Protein AF-A0A961HWQ8-F1 (afdb_monomer)

Sequence (103 aa):
SIFYARIVVQTNDGIIELDARPSDSVAIAIRTKCPMYMHEKVYREAAVIIGEESQTAEPAPAEEEPQSELEKLKQDLQKAVDAENFERAAILRDKINKMTQDN

pLDDT: mean 79.5, std 18.07, range [34.62, 95.5]

Foldseek 3Di:
DADWDWDWDQDPVGIDIHTDGPVVNVVVCVVVVPDDDDDVVCCVVPDDDPDPDPDDDDPDDDPDDPDPPLRVLVVVLVVCVVVVVVVSNVVSVVVSVVVVVVD

Solvent-accessible surface area (backbone atoms only — not comparable to full-atom values): 6698 Å² total; per-residue (Å²): 140,88,78,82,38,70,48,78,44,82,52,99,93,43,80,46,78,41,86,40,53,51,72,59,50,52,54,49,29,67,75,70,69,50,91,84,86,76,59,66,70,57,47,74,74,64,68,70,87,88,66,101,63,97,72,78,90,73,82,76,75,82,78,77,68,94,58,52,75,67,52,52,46,51,52,52,27,49,54,23,54,78,66,69,34,59,70,61,24,52,55,38,50,54,52,52,52,51,62,66,69,78,108

Nearest PDB structures (foldseek):
  8pkp-assembly1_N  TM=5.551E-01  e=1.793E+00  Homo sapiens
  8ubu-assembly1_A  TM=4.639E-01  e=9.511E+00  Homo sapiens

Radius of gyration: 21.66 Å; Cα contacts (8 Å, |Δi|>4): 60; chains: 1; bounding box: 39×43×56 Å

Mean predicted aligned error: 16.15 Å

Structure (mmCIF, N/CA/C/O backbone):
data_AF-A0A961HWQ8-F1
#
_entry.id   AF-A0A961HWQ8-F1
#
loop_
_atom_site.group_PDB
_atom_site.id
_ato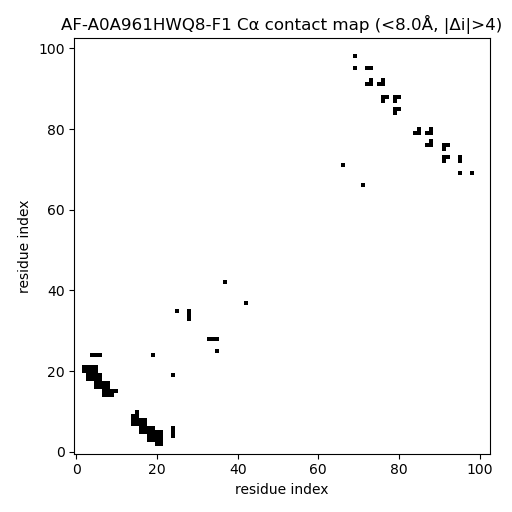m_site.type_symbol
_atom_site.label_atom_id
_atom_site.label_alt_id
_atom_site.label_comp_id
_atom_site.label_asym_id
_atom_site.label_entity_id
_atom_site.label_seq_id
_atom_site.pdbx_PDB_ins_code
_atom_site.Cartn_x
_atom_site.Cartn_y
_atom_site.Cartn_z
_atom_site.occupancy
_atom_site.B_iso_or_equiv
_atom_site.auth_seq_id
_atom_site.auth_comp_id
_atom_site.auth_asym_id
_atom_site.auth_atom_id
_atom_site.pdbx_PDB_model_num
ATOM 1 N N . SER A 1 1 ? 11.972 1.656 8.474 1.00 65.25 1 SER A N 1
ATOM 2 C CA . SER A 1 1 ? 11.108 0.827 7.613 1.00 65.25 1 SER A CA 1
ATOM 3 C C . SER A 1 1 ? 11.763 0.650 6.259 1.00 65.25 1 SER A C 1
ATOM 5 O O . SER A 1 1 ? 12.414 1.582 5.800 1.00 65.25 1 SER A O 1
ATOM 7 N N . ILE A 1 2 ? 11.654 -0.534 5.658 1.00 81.88 2 ILE A N 1
ATOM 8 C CA . ILE A 1 2 ? 12.188 -0.838 4.323 1.00 81.88 2 ILE A CA 1
ATOM 9 C C . ILE A 1 2 ? 10.982 -1.072 3.412 1.00 81.88 2 ILE A C 1
ATOM 11 O O . ILE A 1 2 ? 10.138 -1.902 3.738 1.00 81.88 2 ILE A O 1
ATOM 15 N N . PHE A 1 3 ? 10.899 -0.333 2.305 1.00 87.69 3 PHE A N 1
ATOM 16 C CA . PHE A 1 3 ? 9.845 -0.479 1.300 1.00 87.69 3 PHE A CA 1
ATOM 17 C C . PHE A 1 3 ? 10.418 -1.072 0.015 1.00 87.69 3 PHE A C 1
ATOM 19 O O . PHE A 1 3 ? 11.565 -0.799 -0.344 1.00 87.69 3 PHE A O 1
ATOM 26 N N . TYR A 1 4 ? 9.589 -1.836 -0.687 1.00 91.69 4 TYR A N 1
ATOM 27 C CA . TYR A 1 4 ? 9.925 -2.496 -1.945 1.00 91.69 4 TYR A CA 1
ATOM 28 C C . TYR A 1 4 ? 9.047 -1.946 -3.065 1.00 91.69 4 TYR A C 1
ATOM 30 O O . TYR A 1 4 ? 7.913 -1.526 -2.820 1.00 91.69 4 TYR A O 1
ATOM 38 N N . ALA A 1 5 ? 9.563 -1.946 -4.289 1.00 94.12 5 ALA A N 1
ATOM 39 C CA . ALA A 1 5 ? 8.818 -1.550 -5.471 1.00 94.12 5 ALA A CA 1
ATOM 40 C C . ALA A 1 5 ? 9.166 -2.473 -6.641 1.00 94.12 5 ALA A C 1
ATOM 42 O O . ALA A 1 5 ? 10.212 -3.113 -6.665 1.00 94.12 5 ALA A O 1
ATOM 43 N N . ARG A 1 6 ? 8.273 -2.533 -7.626 1.00 94.88 6 ARG A N 1
ATOM 44 C CA . ARG A 1 6 ? 8.532 -3.203 -8.899 1.00 94.88 6 ARG A CA 1
ATOM 45 C C . ARG A 1 6 ? 8.076 -2.326 -10.044 1.00 94.88 6 ARG A C 1
ATOM 47 O O . ARG A 1 6 ? 7.075 -1.619 -9.930 1.00 94.88 6 ARG A O 1
ATOM 54 N N . ILE A 1 7 ? 8.801 -2.403 -11.145 1.00 94.50 7 ILE A N 1
ATOM 55 C CA . ILE A 1 7 ? 8.456 -1.738 -12.394 1.00 94.50 7 ILE A CA 1
ATOM 56 C C . ILE A 1 7 ? 7.878 -2.796 -13.321 1.00 94.50 7 ILE A C 1
ATOM 58 O O . ILE A 1 7 ? 8.514 -3.815 -13.581 1.00 94.50 7 ILE A O 1
ATOM 62 N N . VAL A 1 8 ? 6.669 -2.544 -13.810 1.00 94.12 8 VAL A N 1
ATOM 63 C CA . VAL A 1 8 ? 5.980 -3.424 -14.751 1.00 94.12 8 VAL A CA 1
ATOM 64 C C . VAL A 1 8 ? 6.090 -2.810 -16.139 1.00 94.12 8 VAL A C 1
ATOM 66 O O . VAL A 1 8 ? 5.628 -1.693 -16.368 1.00 94.12 8 VAL A O 1
ATOM 69 N N . VAL A 1 9 ? 6.723 -3.530 -17.061 1.00 93.38 9 VAL A N 1
ATOM 70 C CA . VAL A 1 9 ? 6.927 -3.099 -18.445 1.00 93.38 9 VAL A CA 1
ATOM 71 C C . VAL A 1 9 ? 6.127 -4.007 -19.363 1.00 93.38 9 VAL A C 1
ATOM 73 O O . VAL A 1 9 ? 6.311 -5.221 -19.365 1.00 93.38 9 VAL A O 1
ATOM 76 N N . GLN A 1 10 ? 5.250 -3.414 -20.167 1.00 92.38 10 GLN A N 1
ATOM 77 C CA . GLN A 1 10 ? 4.548 -4.127 -21.225 1.00 92.38 10 GLN A CA 1
ATOM 78 C C . GLN A 1 10 ? 5.355 -4.038 -22.522 1.00 92.38 10 GLN A C 1
ATOM 80 O O . GLN A 1 10 ? 5.687 -2.950 -22.990 1.00 92.38 10 GLN A O 1
ATOM 85 N N . THR A 1 11 ? 5.660 -5.192 -23.099 1.00 92.19 11 THR A N 1
ATOM 86 C CA . THR A 1 11 ? 6.367 -5.346 -24.374 1.00 92.19 11 THR A CA 1
ATOM 87 C C . THR A 1 11 ? 5.508 -6.149 -25.351 1.00 92.19 11 THR A C 1
ATOM 89 O O . THR A 1 11 ? 4.472 -6.695 -24.968 1.00 92.19 11 THR A O 1
ATOM 92 N N . ASN A 1 12 ? 5.938 -6.251 -26.612 1.00 93.38 12 ASN A N 1
ATOM 93 C CA . ASN A 1 12 ? 5.265 -7.102 -27.603 1.00 93.38 12 ASN A CA 1
ATOM 94 C C . ASN A 1 12 ? 5.272 -8.588 -27.200 1.00 93.38 12 ASN A C 1
ATOM 96 O O . ASN A 1 12 ? 4.362 -9.323 -27.572 1.00 93.38 12 ASN A O 1
ATOM 100 N N . ASP A 1 13 ? 6.264 -8.997 -26.409 1.00 92.44 13 ASP A N 1
ATOM 101 C CA . ASP A 1 13 ? 6.470 -10.379 -25.974 1.00 92.44 13 ASP A CA 1
ATOM 102 C C . ASP A 1 13 ? 5.791 -10.682 -24.624 1.00 92.44 13 ASP A C 1
ATOM 104 O O . ASP A 1 13 ? 5.852 -11.807 -24.129 1.00 92.44 13 ASP A O 1
ATOM 108 N N . GLY A 1 14 ? 5.123 -9.686 -24.025 1.00 93.81 14 GLY A N 1
ATOM 109 C CA . GLY A 1 14 ? 4.370 -9.822 -22.779 1.00 93.81 14 GLY A CA 1
ATOM 110 C C . GLY A 1 14 ? 4.766 -8.819 -21.697 1.00 93.81 14 GLY A C 1
ATOM 111 O O . GLY A 1 14 ? 5.332 -7.756 -21.968 1.00 93.81 14 GLY A O 1
ATOM 112 N N . ILE A 1 15 ? 4.418 -9.154 -20.453 1.00 95.50 15 ILE A N 1
ATOM 113 C CA . ILE A 1 15 ? 4.650 -8.322 -19.269 1.00 95.50 15 ILE A CA 1
ATOM 114 C C . ILE A 1 15 ? 5.934 -8.772 -18.572 1.00 95.50 15 ILE A C 1
ATOM 116 O O . ILE A 1 15 ? 6.113 -9.955 -18.291 1.00 95.50 15 ILE A O 1
ATOM 120 N N . ILE A 1 16 ? 6.803 -7.812 -18.267 1.00 94.69 16 ILE A N 1
ATOM 121 C CA . ILE A 1 16 ? 8.052 -8.016 -17.537 1.00 94.69 16 ILE A CA 1
ATOM 122 C C . ILE A 1 16 ? 7.968 -7.253 -16.218 1.00 94.69 16 ILE A C 1
ATOM 124 O O . ILE A 1 16 ? 7.620 -6.073 -16.201 1.00 94.69 16 ILE A O 1
ATOM 128 N N . GLU A 1 17 ? 8.320 -7.918 -15.122 1.00 94.62 17 GLU A N 1
ATOM 129 C CA . GLU A 1 17 ? 8.429 -7.301 -13.803 1.00 94.62 17 GLU A CA 1
ATOM 130 C C . GLU A 1 17 ? 9.899 -7.178 -13.399 1.00 94.62 17 GLU A C 1
ATOM 132 O O . GLU A 1 17 ? 10.659 -8.144 -13.471 1.00 94.62 17 GLU A O 1
ATOM 137 N N . LEU A 1 18 ? 10.297 -5.982 -12.973 1.00 93.31 18 LEU A N 1
ATOM 138 C CA . LEU A 1 18 ? 11.653 -5.672 -12.531 1.00 93.31 18 LEU A CA 1
ATOM 139 C C . LEU A 1 18 ? 11.618 -5.236 -11.070 1.00 93.31 18 LEU A C 1
ATOM 141 O O . LEU A 1 18 ? 10.896 -4.297 -10.733 1.00 93.31 18 LEU A O 1
ATOM 145 N N . ASP A 1 19 ? 12.411 -5.886 -10.221 1.00 94.38 19 ASP A N 1
ATOM 146 C CA . ASP A 1 19 ? 12.611 -5.433 -8.844 1.00 94.38 19 ASP A CA 1
ATOM 147 C C . ASP A 1 19 ? 13.380 -4.106 -8.843 1.00 94.38 19 ASP A C 1
ATOM 149 O O . ASP A 1 19 ? 14.377 -3.944 -9.554 1.00 94.38 19 ASP A O 1
ATOM 153 N N . ALA A 1 20 ? 12.886 -3.128 -8.090 1.00 93.31 20 ALA A N 1
ATOM 154 C CA . ALA A 1 20 ? 13.426 -1.780 -8.103 1.00 93.31 20 ALA A CA 1
ATOM 155 C C . ALA A 1 20 ? 13.286 -1.111 -6.737 1.00 93.31 20 ALA A C 1
ATOM 157 O O . ALA A 1 20 ? 12.343 -1.334 -5.976 1.00 93.31 20 ALA A O 1
ATOM 158 N N . ARG A 1 21 ? 14.204 -0.190 -6.432 1.00 93.50 21 ARG A N 1
ATOM 159 C CA . ARG A 1 21 ? 14.025 0.659 -5.252 1.00 93.50 21 ARG A CA 1
ATOM 160 C C . ARG A 1 21 ? 12.864 1.633 -5.493 1.00 93.50 21 ARG A C 1
ATOM 162 O O . ARG A 1 21 ? 12.699 2.121 -6.619 1.00 93.50 21 ARG A O 1
ATOM 169 N N . PRO A 1 22 ? 12.098 1.993 -4.448 1.00 92.38 22 PRO A N 1
ATOM 170 C CA . PRO A 1 22 ? 11.013 2.966 -4.571 1.00 92.38 22 PRO A CA 1
ATOM 171 C C . PRO A 1 22 ? 11.467 4.312 -5.156 1.00 92.38 22 PRO A C 1
ATOM 173 O O . PRO A 1 22 ? 10.776 4.871 -6.001 1.00 92.38 22 PRO A O 1
ATOM 176 N N . SER A 1 23 ? 12.660 4.797 -4.785 1.00 94.00 23 SER A N 1
ATOM 177 C CA . SER A 1 23 ? 13.219 6.055 -5.309 1.00 94.00 23 SER A CA 1
ATOM 178 C C . SER A 1 23 ? 13.410 6.034 -6.826 1.00 94.00 23 SER A C 1
ATOM 180 O O . SER A 1 23 ? 13.076 7.000 -7.510 1.00 94.00 23 SER A O 1
ATOM 182 N N . ASP A 1 24 ? 13.922 4.921 -7.351 1.00 93.75 24 ASP A N 1
ATOM 183 C CA . ASP A 1 24 ? 14.205 4.759 -8.777 1.00 93.75 24 ASP A CA 1
ATOM 184 C C . ASP A 1 24 ? 12.891 4.583 -9.560 1.00 93.75 24 ASP A C 1
ATOM 186 O O . ASP A 1 24 ? 12.708 5.183 -10.620 1.00 93.75 24 ASP A O 1
ATOM 190 N N . SER A 1 25 ? 11.934 3.843 -8.986 1.00 94.25 25 SER A N 1
ATOM 191 C CA . SER A 1 25 ? 10.598 3.634 -9.566 1.00 94.25 25 SER A CA 1
ATOM 192 C C . SER A 1 25 ? 9.830 4.949 -9.725 1.00 94.25 25 SER A C 1
ATOM 194 O O . SER A 1 25 ? 9.283 5.219 -10.793 1.00 94.25 25 SER A O 1
ATOM 196 N N . VAL A 1 26 ? 9.845 5.806 -8.699 1.00 93.31 26 VAL A N 1
ATOM 197 C CA . VAL A 1 26 ? 9.203 7.131 -8.741 1.00 93.31 26 VAL A CA 1
ATOM 198 C C . VAL A 1 26 ? 9.856 8.026 -9.797 1.00 93.31 26 VAL A C 1
ATOM 200 O O . VAL A 1 26 ? 9.157 8.666 -10.583 1.00 93.31 26 VAL A O 1
ATOM 203 N N . ALA A 1 27 ? 11.191 8.050 -9.870 1.00 94.69 27 ALA A N 1
ATOM 204 C CA . ALA A 1 27 ? 11.905 8.855 -10.859 1.00 94.69 27 ALA A CA 1
ATOM 205 C C . ALA A 1 27 ? 11.564 8.441 -12.303 1.00 94.69 27 ALA A C 1
ATOM 207 O O . ALA A 1 27 ? 11.321 9.295 -13.163 1.00 94.69 27 ALA A O 1
ATOM 208 N N . ILE A 1 28 ? 11.501 7.132 -12.564 1.00 93.69 28 ILE A N 1
ATOM 209 C CA . ILE A 1 28 ? 11.108 6.585 -13.867 1.00 93.69 28 ILE A CA 1
ATOM 210 C C . ILE A 1 28 ? 9.652 6.929 -14.180 1.00 93.69 28 ILE A C 1
ATOM 212 O O . ILE A 1 28 ? 9.370 7.387 -15.290 1.00 93.69 28 ILE A O 1
ATOM 216 N N . ALA A 1 29 ? 8.742 6.776 -13.216 1.00 93.81 29 ALA A N 1
ATOM 217 C CA . ALA A 1 29 ? 7.329 7.084 -13.405 1.00 93.81 29 ALA A CA 1
ATOM 218 C C . ALA A 1 29 ? 7.098 8.554 -13.772 1.00 93.81 29 ALA A C 1
ATOM 220 O O . ALA A 1 29 ? 6.383 8.845 -14.729 1.00 93.81 29 ALA A O 1
ATOM 221 N N . ILE A 1 30 ? 7.785 9.484 -13.102 1.00 94.12 30 ILE A N 1
ATOM 222 C CA . ILE A 1 30 ? 7.716 10.918 -13.423 1.00 94.12 30 ILE A CA 1
ATOM 223 C C . ILE A 1 30 ? 8.229 11.188 -14.843 1.00 94.12 30 ILE A C 1
ATOM 225 O O . ILE A 1 30 ? 7.611 11.938 -15.601 1.00 94.12 30 ILE A O 1
ATOM 229 N N . ARG A 1 31 ? 9.354 10.573 -15.229 1.00 95.00 31 ARG A N 1
ATOM 230 C CA . ARG A 1 31 ? 9.978 10.808 -16.541 1.00 95.00 31 ARG A CA 1
ATOM 231 C C . ARG A 1 31 ? 9.160 10.233 -17.695 1.00 95.00 31 ARG A C 1
ATOM 233 O O . ARG A 1 31 ? 9.127 10.822 -18.772 1.00 95.00 31 ARG A O 1
ATOM 240 N N . THR A 1 32 ? 8.524 9.089 -17.471 1.00 94.19 32 THR A N 1
ATOM 241 C CA . THR A 1 32 ? 7.731 8.365 -18.478 1.00 94.19 32 THR A CA 1
ATOM 242 C C . THR A 1 32 ? 6.246 8.717 -18.440 1.00 94.19 32 THR A C 1
ATOM 244 O O . THR A 1 32 ? 5.520 8.359 -19.362 1.00 94.19 32 THR A O 1
ATOM 247 N N . LYS A 1 33 ? 5.801 9.445 -17.407 1.00 93.19 33 LYS A N 1
ATOM 248 C CA . LYS A 1 33 ? 4.390 9.729 -17.107 1.00 93.19 33 LYS A CA 1
ATOM 249 C C . LYS A 1 33 ? 3.541 8.458 -16.998 1.00 93.19 33 LYS A C 1
ATOM 251 O O . LYS A 1 33 ? 2.377 8.455 -17.395 1.00 93.19 33 LYS A O 1
ATOM 256 N N . CYS A 1 34 ? 4.124 7.372 -16.494 1.00 91.00 34 CYS A N 1
ATOM 257 C CA . CYS A 1 34 ? 3.397 6.124 -16.297 1.00 91.00 34 CYS A CA 1
ATOM 258 C C . CYS A 1 34 ? 2.555 6.179 -15.007 1.00 91.00 34 CYS A C 1
ATOM 260 O O . CYS A 1 34 ? 2.905 6.903 -14.069 1.00 91.00 34 CYS A O 1
ATOM 262 N N . PRO A 1 35 ? 1.446 5.421 -14.933 1.00 91.31 35 PRO A N 1
ATOM 263 C CA . PRO A 1 35 ? 0.668 5.323 -13.707 1.00 91.31 35 PRO A CA 1
ATOM 264 C C . PRO A 1 35 ? 1.493 4.670 -12.591 1.00 91.31 35 PRO A C 1
ATOM 266 O O . PRO A 1 35 ? 2.308 3.779 -12.838 1.00 91.31 35 PRO A O 1
ATOM 269 N N . MET A 1 36 ? 1.260 5.115 -11.357 1.00 91.56 36 MET A N 1
ATOM 270 C CA . MET A 1 36 ? 1.831 4.520 -10.152 1.00 91.56 36 MET A CA 1
ATOM 271 C C . MET A 1 36 ? 0.720 3.892 -9.323 1.00 91.56 36 MET A C 1
ATOM 273 O O . MET A 1 36 ? -0.367 4.455 -9.197 1.00 91.56 36 MET A O 1
ATOM 277 N N . TYR A 1 37 ? 1.029 2.750 -8.725 1.00 91.19 37 TYR A N 1
ATOM 278 C CA . TYR A 1 37 ? 0.126 2.022 -7.849 1.00 91.19 37 TYR A CA 1
ATOM 279 C C . TYR A 1 37 ? 0.837 1.735 -6.536 1.00 91.19 37 TYR A C 1
ATOM 281 O O . TYR A 1 37 ? 2.047 1.507 -6.505 1.00 91.19 37 TYR A O 1
ATOM 289 N N . MET A 1 38 ? 0.075 1.737 -5.450 1.00 89.19 38 MET A N 1
ATOM 290 C CA . MET A 1 38 ? 0.574 1.442 -4.117 1.00 89.19 38 MET A CA 1
ATOM 291 C C . MET A 1 38 ? -0.301 0.365 -3.495 1.00 89.19 38 MET A C 1
ATOM 293 O O . MET A 1 38 ? -1.514 0.354 -3.691 1.00 89.19 38 MET A O 1
ATOM 297 N N . HIS A 1 39 ? 0.319 -0.553 -2.758 1.00 88.81 39 HIS A N 1
ATOM 298 C CA . HIS A 1 39 ? -0.440 -1.533 -1.998 1.00 88.81 39 HIS A CA 1
ATOM 299 C C . HIS A 1 39 ? -1.168 -0.832 -0.851 1.00 88.81 39 HIS A C 1
ATOM 301 O O . HIS A 1 39 ? -0.585 0.010 -0.169 1.00 88.81 39 HIS A O 1
ATOM 307 N N . GLU A 1 40 ? -2.418 -1.207 -0.611 1.00 83.50 40 GLU A N 1
ATOM 308 C CA . GLU A 1 40 ? -3.287 -0.511 0.336 1.00 83.50 40 GLU A CA 1
ATOM 309 C C . GLU A 1 40 ? -2.695 -0.436 1.750 1.00 83.50 40 GLU A C 1
ATOM 311 O O . GLU A 1 40 ? -2.730 0.614 2.386 1.00 83.50 40 GLU A O 1
ATOM 316 N N . LYS A 1 41 ? -2.054 -1.517 2.213 1.00 82.19 41 LYS A N 1
ATOM 317 C CA . LYS A 1 41 ? -1.364 -1.540 3.514 1.00 82.19 41 LYS A CA 1
ATOM 318 C C . LYS A 1 41 ? -0.281 -0.462 3.612 1.00 82.19 41 LYS A C 1
ATOM 320 O O . LYS A 1 41 ? -0.208 0.245 4.607 1.00 82.19 41 LYS A O 1
ATOM 325 N N . VAL A 1 42 ? 0.508 -0.288 2.548 1.00 83.44 42 VAL A N 1
ATOM 326 C CA . VAL A 1 42 ? 1.568 0.732 2.488 1.00 83.44 42 VAL A CA 1
ATOM 327 C C . VAL A 1 42 ? 0.964 2.135 2.458 1.00 83.44 42 VAL A C 1
ATOM 329 O O . VAL A 1 42 ? 1.480 3.026 3.121 1.00 83.44 42 VAL A O 1
ATOM 332 N N . TYR A 1 43 ? -0.150 2.327 1.744 1.00 82.06 43 TYR A N 1
ATOM 333 C CA . TYR A 1 43 ? -0.874 3.599 1.734 1.00 82.06 43 TYR A CA 1
ATOM 334 C C . TYR A 1 43 ? -1.392 3.964 3.130 1.00 82.06 43 TYR A C 1
ATOM 336 O O . TYR A 1 43 ? -1.131 5.065 3.600 1.00 82.06 43 TYR A O 1
ATOM 344 N N . ARG A 1 44 ? -2.051 3.032 3.829 1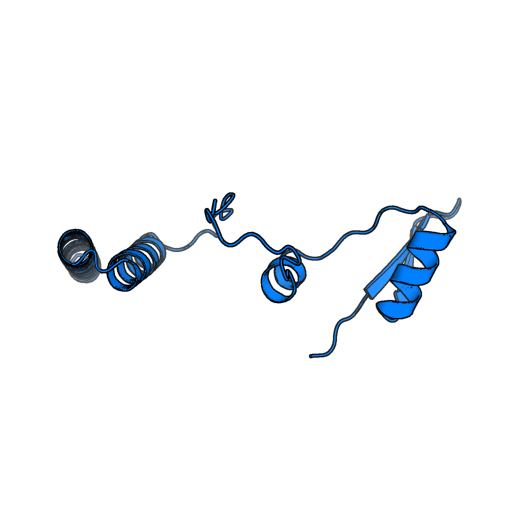.00 79.62 44 ARG A N 1
ATOM 345 C CA . ARG A 1 44 ? -2.578 3.262 5.186 1.00 79.62 44 ARG A CA 1
ATOM 346 C C . ARG A 1 44 ? -1.478 3.577 6.207 1.00 79.62 44 ARG A C 1
ATOM 348 O O . ARG A 1 44 ? -1.701 4.384 7.100 1.00 79.62 44 ARG A O 1
ATOM 355 N N . GLU A 1 45 ? -0.302 2.963 6.076 1.00 77.56 45 GLU A N 1
ATOM 356 C CA . GLU A 1 45 ? 0.832 3.188 6.985 1.00 77.56 45 GLU A CA 1
ATOM 357 C C . GLU A 1 45 ? 1.623 4.472 6.685 1.00 77.56 45 GLU A C 1
ATOM 359 O O . GLU A 1 45 ? 2.141 5.101 7.607 1.00 77.56 45 GLU A O 1
ATOM 364 N N . ALA A 1 46 ? 1.765 4.843 5.409 1.00 71.50 46 ALA A N 1
ATOM 365 C CA . ALA A 1 46 ? 2.663 5.914 4.970 1.00 71.50 46 ALA A CA 1
ATOM 366 C C . ALA A 1 46 ? 1.947 7.195 4.512 1.00 71.50 46 ALA A C 1
ATOM 368 O O . ALA A 1 46 ? 2.621 8.176 4.184 1.00 71.50 46 ALA A O 1
ATOM 369 N N . ALA A 1 47 ? 0.611 7.214 4.467 1.00 69.31 47 ALA A N 1
ATOM 370 C CA . ALA A 1 47 ? -0.149 8.410 4.130 1.00 69.31 47 ALA A CA 1
ATOM 371 C C . ALA A 1 47 ? 0.049 9.488 5.206 1.00 69.31 47 ALA A C 1
ATOM 373 O O . ALA A 1 47 ? -0.515 9.430 6.295 1.00 69.31 47 ALA A O 1
ATOM 374 N N . VAL A 1 48 ? 0.844 10.504 4.874 1.00 66.06 48 VAL A N 1
ATOM 375 C CA . VAL A 1 48 ? 0.940 11.746 5.640 1.00 66.06 48 VAL A CA 1
ATOM 376 C C . VAL A 1 48 ? 0.178 12.812 4.865 1.00 66.06 48 VAL A C 1
ATOM 378 O O . VAL A 1 48 ? 0.538 13.136 3.733 1.00 66.06 48 VAL A O 1
ATOM 381 N N . ILE A 1 49 ? -0.883 13.351 5.463 1.00 59.50 49 ILE A N 1
ATOM 382 C CA . ILE A 1 49 ? -1.596 14.505 4.913 1.00 59.50 49 ILE A CA 1
ATOM 383 C C . ILE A 1 49 ? -0.697 15.723 5.136 1.00 59.50 49 ILE A C 1
ATOM 385 O O . ILE A 1 49 ? -0.494 16.151 6.270 1.00 59.50 49 ILE A O 1
ATOM 389 N N . ILE A 1 50 ? -0.113 16.254 4.063 1.00 50.44 50 ILE A N 1
ATOM 390 C CA . ILE A 1 50 ? 0.690 17.479 4.120 1.00 50.44 50 ILE A CA 1
ATOM 391 C C . ILE A 1 50 ? -0.196 18.631 3.644 1.00 50.44 50 ILE A C 1
ATOM 393 O O . ILE A 1 50 ? -0.397 18.816 2.446 1.00 50.44 50 ILE A O 1
ATOM 397 N N . GLY A 1 51 ? -0.732 19.381 4.605 1.00 43.56 51 GLY A N 1
ATOM 398 C CA . GLY A 1 51 ? -1.506 20.602 4.403 1.00 43.56 51 GLY A CA 1
ATOM 399 C C . GLY A 1 51 ? -1.852 21.224 5.753 1.00 43.56 51 GLY A C 1
ATOM 400 O O . GLY A 1 51 ? -2.353 20.536 6.641 1.00 43.56 51 GLY A O 1
ATOM 401 N N . GLU A 1 52 ? -1.539 22.507 5.928 1.00 52.97 52 GLU A N 1
ATOM 402 C CA . GLU A 1 52 ? -1.995 23.308 7.065 1.00 52.97 52 GLU A CA 1
ATOM 403 C C . GLU A 1 52 ? -3.509 23.515 6.959 1.00 52.97 52 GLU A C 1
ATOM 405 O O . GLU A 1 52 ? -3.958 24.531 6.457 1.00 52.97 52 GLU A O 1
ATOM 410 N N . GLU A 1 53 ? -4.293 22.534 7.396 1.00 41.47 53 GLU A N 1
ATOM 411 C CA . GLU A 1 53 ? -5.681 22.721 7.820 1.00 41.47 53 GLU A CA 1
ATOM 412 C C . GLU A 1 53 ? -6.112 21.492 8.628 1.00 41.47 53 GLU A C 1
ATOM 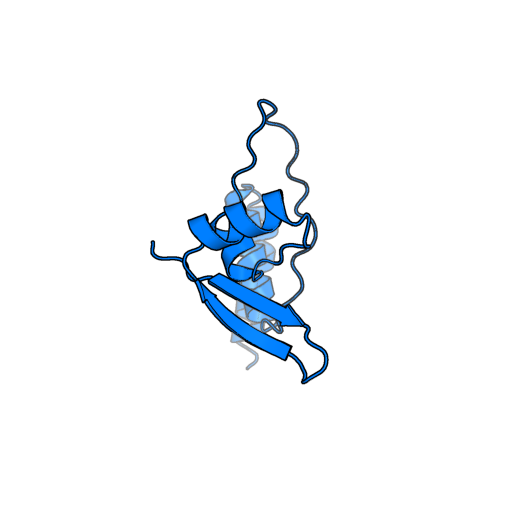414 O O . GLU A 1 53 ? -6.686 20.521 8.138 1.00 41.47 53 GLU A O 1
ATOM 419 N N . SER A 1 54 ? -5.808 21.538 9.927 1.00 52.03 54 SER A N 1
ATOM 420 C CA . SER A 1 54 ? -6.593 20.817 10.922 1.00 52.03 54 SER A CA 1
ATOM 421 C C . SER A 1 54 ? -8.044 21.274 10.805 1.00 52.03 54 SER A C 1
ATOM 423 O O . SER A 1 54 ? -8.381 22.321 11.356 1.00 52.03 54 SER A O 1
ATOM 425 N N . GLN A 1 55 ? -8.893 20.501 10.128 1.00 44.03 55 GLN A N 1
ATOM 426 C CA . GLN A 1 55 ? -10.297 20.307 10.493 1.00 44.03 55 GLN A CA 1
ATOM 427 C C . GLN A 1 55 ? -10.964 19.237 9.622 1.00 44.03 55 GLN A C 1
ATOM 429 O O . GLN A 1 55 ? -10.771 19.163 8.415 1.00 44.03 55 GLN A O 1
ATOM 434 N N . THR A 1 56 ? -11.782 18.427 10.297 1.00 34.62 56 THR A N 1
ATOM 435 C CA . TH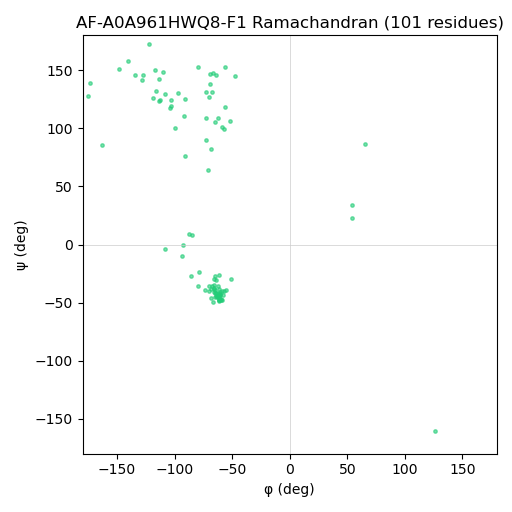R A 1 56 ? -12.675 17.382 9.774 1.00 34.62 56 THR A CA 1
ATOM 436 C C . THR A 1 56 ? -12.003 16.185 9.107 1.00 34.62 56 THR A C 1
ATOM 438 O O . THR A 1 56 ? -11.881 16.070 7.894 1.00 34.62 56 THR A O 1
ATOM 441 N N . ALA A 1 57 ? -11.657 15.225 9.966 1.00 45.12 57 ALA A N 1
ATOM 442 C CA . ALA A 1 57 ? -11.633 13.819 9.613 1.00 45.12 57 ALA A CA 1
ATOM 443 C C . ALA A 1 57 ? -12.974 13.414 8.975 1.00 45.12 57 ALA A C 1
ATOM 445 O O . ALA A 1 57 ? -13.976 13.253 9.669 1.00 45.12 57 ALA A O 1
ATOM 446 N N . GLU A 1 58 ? -12.975 13.209 7.663 1.00 36.22 58 GLU A N 1
ATOM 447 C CA . GLU A 1 58 ? -13.854 12.225 7.047 1.00 36.22 58 GLU A CA 1
ATOM 448 C C . GLU A 1 58 ? -13.078 10.904 6.972 1.00 36.22 58 GLU A C 1
ATOM 450 O O . GLU A 1 58 ? -12.115 10.800 6.207 1.00 36.22 58 GLU A O 1
ATOM 455 N N . PRO A 1 59 ? -13.443 9.873 7.754 1.00 43.59 59 PRO A N 1
ATOM 456 C CA . PRO A 1 59 ? -12.964 8.531 7.487 1.00 43.59 59 PRO A CA 1
ATOM 457 C C . PRO A 1 59 ? -13.702 8.020 6.241 1.00 43.59 59 PRO A C 1
ATOM 459 O O . PRO A 1 59 ? -14.790 7.454 6.335 1.00 43.59 59 PRO A O 1
ATOM 462 N N . ALA A 1 60 ? -13.138 8.258 5.056 1.00 43.16 60 ALA A N 1
ATOM 463 C CA . ALA A 1 60 ? -13.556 7.567 3.838 1.00 43.16 60 ALA A CA 1
ATOM 464 C C . ALA A 1 60 ? -13.199 6.068 3.950 1.00 43.16 60 ALA A C 1
ATOM 466 O O . ALA A 1 60 ? -12.255 5.698 4.653 1.00 43.16 60 ALA A O 1
ATOM 467 N N . PRO A 1 61 ? -14.018 5.196 3.350 1.00 43.03 61 PRO A N 1
ATOM 468 C CA . PRO A 1 61 ? -14.600 4.049 4.024 1.00 43.03 61 PRO A CA 1
ATOM 469 C C . PRO A 1 61 ? -13.570 2.955 4.280 1.00 43.03 61 PRO A C 1
ATOM 471 O O . PRO A 1 61 ? -12.852 2.524 3.382 1.00 43.03 61 PRO A O 1
ATOM 474 N N . ALA A 1 62 ? -13.547 2.472 5.522 1.00 39.97 62 ALA A N 1
ATOM 475 C CA . ALA A 1 62 ? -12.969 1.181 5.837 1.00 39.97 62 ALA A CA 1
ATOM 476 C C . ALA A 1 62 ? -13.716 0.122 5.016 1.00 39.97 62 ALA A C 1
ATOM 478 O O . ALA A 1 62 ? -14.834 -0.258 5.362 1.00 39.97 62 ALA A O 1
ATOM 479 N N . GLU A 1 63 ? -13.112 -0.324 3.916 1.00 43.31 63 GLU A N 1
ATOM 480 C CA . GLU A 1 63 ? -13.479 -1.591 3.303 1.00 43.31 63 GLU A CA 1
ATOM 481 C C . GLU A 1 63 ? -13.327 -2.674 4.372 1.00 43.31 63 GLU A C 1
ATOM 483 O O . GLU A 1 63 ? -12.271 -2.851 4.988 1.00 43.31 63 GLU A O 1
ATOM 488 N N . GLU A 1 64 ? -14.465 -3.291 4.661 1.00 45.28 64 GLU A N 1
ATOM 489 C CA . GLU A 1 64 ? -14.662 -4.326 5.652 1.00 45.28 64 GLU A CA 1
ATOM 490 C C . GLU A 1 64 ? -13.814 -5.545 5.276 1.00 45.28 64 GLU A C 1
ATOM 492 O O . GLU A 1 64 ? -14.136 -6.295 4.355 1.00 45.28 64 GLU A O 1
ATOM 497 N N . GLU A 1 65 ? -12.747 -5.798 6.032 1.00 50.31 65 GLU A N 1
ATOM 498 C CA . GLU A 1 65 ? -12.305 -7.178 6.221 1.00 50.31 65 GLU A CA 1
ATOM 499 C C . GLU A 1 65 ? -13.496 -7.984 6.782 1.00 50.31 65 GLU A C 1
ATOM 501 O O . GLU A 1 65 ? -14.348 -7.401 7.470 1.00 50.31 65 GLU A O 1
ATOM 506 N N . PRO A 1 66 ? -13.596 -9.309 6.549 1.00 44.47 66 PRO A N 1
ATOM 507 C CA . PRO A 1 66 ? -14.573 -10.156 7.227 1.00 44.47 66 PRO A CA 1
ATOM 508 C C . PRO A 1 66 ? -14.154 -10.309 8.696 1.00 44.47 66 PRO A C 1
ATOM 510 O O . PRO A 1 66 ? -13.779 -11.381 9.159 1.00 44.47 66 PRO A O 1
ATOM 513 N N . GLN A 1 67 ? -14.163 -9.196 9.420 1.00 54.06 67 GLN A N 1
ATOM 514 C CA . GLN A 1 67 ? -13.986 -9.137 10.848 1.00 54.06 67 GLN A CA 1
ATOM 515 C C . GLN A 1 67 ? -15.237 -9.740 11.453 1.00 54.06 67 GLN A C 1
ATOM 517 O O . GLN A 1 67 ? -16.364 -9.362 11.109 1.00 54.06 67 GLN A O 1
ATOM 522 N N . SER A 1 68 ? -15.014 -10.717 12.327 1.00 72.38 68 SER A N 1
ATOM 523 C CA . SER A 1 68 ? -16.073 -11.345 13.107 1.00 72.38 68 SER A CA 1
ATOM 524 C C . SER A 1 68 ? -16.949 -10.252 13.726 1.00 72.38 68 SER A C 1
ATOM 526 O O . SER A 1 68 ? -16.443 -9.194 14.107 1.00 72.38 68 SER A O 1
ATOM 528 N N . GLU A 1 69 ? -18.260 -10.475 13.856 1.00 78.00 69 GLU A N 1
ATOM 529 C CA . GLU A 1 69 ? -19.163 -9.488 14.475 1.00 78.00 69 GLU A CA 1
ATOM 530 C C . GLU A 1 69 ? -18.643 -9.012 15.848 1.00 78.00 69 GLU A C 1
ATOM 532 O O . GLU A 1 69 ? -18.810 -7.850 16.220 1.00 78.00 69 GLU A O 1
ATOM 537 N N . LEU A 1 70 ? -17.914 -9.879 16.561 1.00 79.94 70 LEU A N 1
ATOM 538 C CA . LEU A 1 70 ? -17.221 -9.555 17.808 1.00 79.94 70 LEU A CA 1
ATOM 539 C C . LEU A 1 70 ? -16.070 -8.552 17.642 1.00 79.94 70 LEU A C 1
ATOM 541 O O . LEU A 1 70 ? -15.862 -7.710 18.514 1.00 79.94 70 LEU A O 1
ATOM 545 N N . GLU A 1 71 ? -15.299 -8.637 16.562 1.00 80.81 71 GLU A N 1
ATOM 546 C CA . GLU A 1 71 ? -14.202 -7.707 16.275 1.00 80.81 71 GLU A CA 1
ATOM 547 C C . GLU A 1 71 ? -14.731 -6.323 15.905 1.00 80.81 71 GLU A C 1
ATOM 549 O O . GLU A 1 71 ? -14.215 -5.329 16.417 1.00 80.81 71 GLU A O 1
ATOM 554 N N . LYS A 1 72 ? -15.816 -6.255 15.119 1.00 84.19 72 LYS A N 1
ATOM 555 C CA . LYS A 1 72 ? -16.499 -4.987 14.816 1.00 84.19 72 LYS A CA 1
ATOM 556 C C . LYS A 1 72 ? -16.992 -4.307 16.094 1.00 84.19 72 LYS A C 1
ATOM 558 O O . LYS A 1 72 ? -16.699 -3.137 16.327 1.00 84.19 72 LYS A O 1
ATOM 563 N N . LEU A 1 73 ? -17.653 -5.056 16.980 1.00 86.44 73 LEU A N 1
ATOM 564 C CA . LEU A 1 73 ? -18.127 -4.519 18.260 1.00 86.44 73 LEU A CA 1
ATOM 565 C C . LEU A 1 73 ? -16.982 -4.022 19.156 1.00 86.44 73 LEU A C 1
ATOM 567 O O . LEU A 1 73 ? -17.128 -2.993 19.815 1.00 86.44 73 LEU A O 1
ATOM 571 N N . LYS A 1 74 ? -15.839 -4.719 19.179 1.00 86.25 74 LYS A N 1
ATOM 572 C CA . LYS A 1 74 ? -14.646 -4.282 19.926 1.00 86.25 74 LYS A CA 1
ATOM 573 C C . LYS A 1 74 ? -14.047 -2.996 19.358 1.00 86.25 74 LYS A C 1
ATOM 575 O O . LYS A 1 74 ? -13.663 -2.124 20.133 1.00 86.25 74 LYS A O 1
ATOM 580 N N . GLN A 1 75 ? -13.984 -2.859 18.034 1.00 86.56 75 GLN A N 1
ATOM 581 C CA . GLN A 1 75 ? -13.527 -1.620 17.400 1.00 86.56 75 GLN A CA 1
ATOM 582 C C . GLN A 1 75 ? -14.463 -0.451 17.695 1.00 86.56 75 GLN A C 1
ATOM 584 O O . GLN A 1 75 ? -13.998 0.635 18.029 1.00 86.56 75 GLN A O 1
ATOM 589 N N . ASP A 1 76 ? -15.773 -0.666 17.608 1.00 87.94 76 ASP A N 1
ATOM 590 C CA . ASP A 1 76 ? -16.753 0.375 17.907 1.00 87.94 76 ASP A CA 1
ATOM 591 C C . ASP A 1 76 ? -16.716 0.781 19.383 1.00 87.94 76 ASP A C 1
ATOM 593 O O . ASP A 1 76 ? -16.861 1.963 19.701 1.00 87.94 76 ASP A O 1
ATOM 597 N N . LEU A 1 77 ? -16.458 -0.172 20.287 1.00 88.06 77 LEU A N 1
ATOM 598 C CA . LEU A 1 77 ? -16.229 0.115 21.701 1.00 88.06 77 LEU A CA 1
ATOM 599 C C . LEU A 1 77 ? -15.005 1.019 21.881 1.00 88.06 77 LEU A C 1
ATOM 601 O O . LEU A 1 77 ? -15.099 2.024 22.582 1.00 88.06 77 LEU A O 1
ATOM 605 N N . GLN A 1 78 ? -13.886 0.689 21.231 1.00 85.44 78 GLN A N 1
ATOM 606 C CA . GLN A 1 78 ?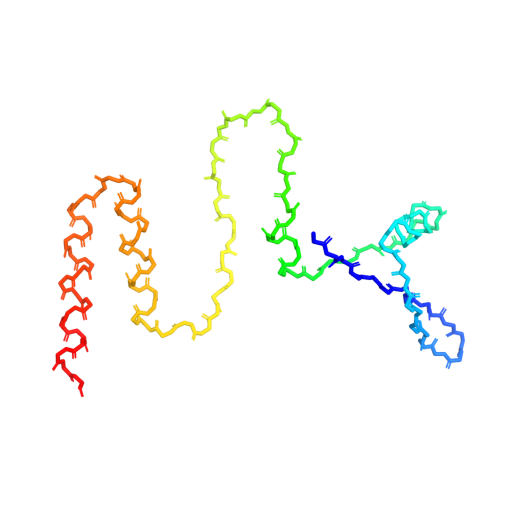 -12.663 1.488 21.309 1.00 85.44 78 GLN A CA 1
ATOM 607 C C . GLN A 1 78 ? -12.901 2.916 20.800 1.00 85.44 78 GLN A C 1
ATOM 609 O O . GLN A 1 78 ? -12.598 3.870 21.507 1.00 85.44 78 GLN A O 1
ATOM 614 N N . LYS A 1 79 ? -13.564 3.071 19.646 1.00 88.94 79 LYS A N 1
ATOM 615 C CA . LYS A 1 79 ? -13.934 4.388 19.099 1.00 88.94 79 LYS A CA 1
ATOM 616 C C . LYS A 1 79 ? -14.820 5.194 20.052 1.00 88.94 79 LYS A C 1
ATOM 618 O O . LYS A 1 79 ? -14.653 6.403 20.164 1.00 88.94 79 LYS A O 1
ATOM 623 N N . ALA A 1 80 ? -15.776 4.549 20.725 1.00 89.44 80 ALA A N 1
ATOM 624 C CA . ALA A 1 80 ? -16.651 5.222 21.684 1.00 89.44 80 ALA A CA 1
ATOM 625 C C . ALA A 1 80 ? -15.890 5.696 22.931 1.00 89.44 80 ALA A C 1
ATOM 627 O O . ALA A 1 80 ? -16.198 6.767 23.448 1.00 89.44 80 ALA A O 1
ATOM 628 N N . VAL A 1 81 ? -14.894 4.930 23.389 1.00 86.50 81 VAL A N 1
ATOM 629 C CA . VAL A 1 81 ? -14.000 5.321 24.490 1.00 86.50 81 VAL A CA 1
ATOM 630 C C . VAL A 1 81 ? -13.101 6.485 24.076 1.00 86.50 81 VAL A C 1
ATOM 632 O O . VAL A 1 81 ? -13.013 7.463 24.813 1.00 86.50 81 VAL A O 1
ATOM 635 N N . ASP A 1 82 ? -12.499 6.416 22.888 1.00 86.00 82 ASP A N 1
ATOM 636 C CA . ASP A 1 82 ? -11.627 7.471 22.355 1.00 86.00 82 A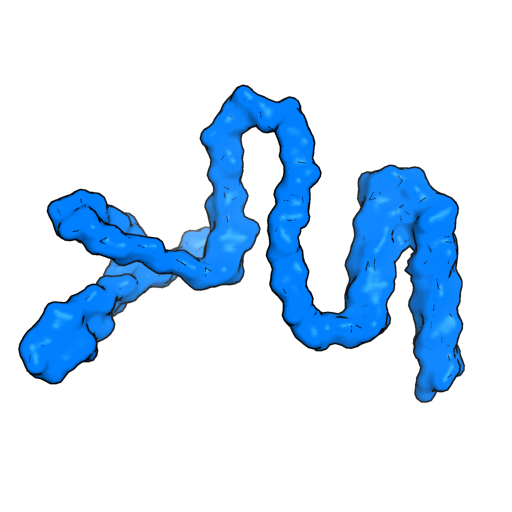SP A CA 1
ATOM 637 C C . ASP A 1 82 ? -12.393 8.788 22.125 1.00 86.00 82 ASP A C 1
ATOM 639 O O . ASP A 1 82 ? -11.833 9.872 22.262 1.00 86.00 82 ASP A O 1
ATOM 643 N N . ALA A 1 83 ? -13.689 8.696 21.811 1.00 90.44 83 ALA A N 1
ATOM 644 C CA . ALA A 1 83 ? -14.601 9.831 21.666 1.00 90.44 83 ALA A CA 1
ATOM 645 C C . ALA A 1 83 ? -15.271 10.272 22.986 1.00 90.44 83 ALA A C 1
ATOM 647 O O . ALA A 1 83 ? -16.227 11.047 22.944 1.00 90.44 83 ALA A O 1
ATOM 648 N N . GLU A 1 84 ? -14.838 9.740 24.136 1.00 88.6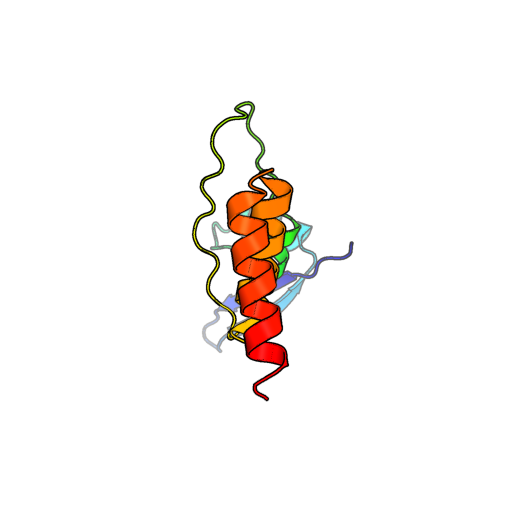2 84 GLU A N 1
ATOM 649 C CA . GLU A 1 84 ? -15.386 10.017 25.477 1.00 88.62 84 GLU A CA 1
ATOM 650 C C . GLU A 1 84 ? -16.910 9.784 25.603 1.00 88.62 84 GLU A C 1
ATOM 652 O O . GLU A 1 84 ? -17.587 10.303 26.493 1.00 88.62 84 GLU A O 1
ATOM 657 N N . ASN A 1 85 ? -17.483 8.955 24.724 1.00 91.25 85 ASN A N 1
ATOM 658 C CA . ASN A 1 85 ? -18.899 8.610 24.717 1.00 91.25 85 ASN A CA 1
ATOM 659 C C . ASN A 1 85 ? -19.149 7.355 25.563 1.00 91.25 85 ASN A C 1
ATOM 661 O O . ASN A 1 85 ? -19.368 6.247 25.059 1.00 91.25 85 ASN A O 1
ATOM 665 N N . PHE A 1 86 ? -19.121 7.544 26.880 1.00 88.31 86 PHE A N 1
ATOM 666 C CA . PHE A 1 86 ? -19.240 6.454 27.850 1.00 88.31 86 PHE A CA 1
ATOM 667 C C . PHE A 1 86 ? -20.598 5.738 27.816 1.00 88.31 86 PHE A C 1
ATOM 669 O O . PHE A 1 86 ? -20.668 4.548 28.119 1.00 88.31 86 PHE A O 1
ATOM 676 N N . GLU A 1 87 ? -21.667 6.424 27.404 1.00 88.12 87 GLU A N 1
ATOM 677 C CA . GLU A 1 87 ? -23.001 5.830 27.265 1.00 88.12 87 GLU A CA 1
ATOM 678 C C . GLU A 1 87 ? -23.024 4.781 26.145 1.00 88.12 87 GLU A C 1
ATOM 680 O O . GLU A 1 87 ? -23.424 3.635 26.364 1.00 88.12 87 GLU A O 1
ATOM 685 N N . ARG A 1 88 ? -22.503 5.128 24.958 1.00 86.94 88 ARG A N 1
ATOM 686 C CA . ARG A 1 88 ? -22.357 4.163 23.858 1.00 86.94 88 ARG A CA 1
ATOM 687 C C . ARG A 1 88 ? -21.369 3.054 24.201 1.00 86.94 88 ARG A C 1
ATOM 689 O O . ARG A 1 88 ? -21.636 1.897 23.877 1.00 86.94 88 ARG A O 1
ATOM 696 N N . ALA A 1 89 ? -20.265 3.378 24.874 1.00 90.50 89 ALA A N 1
ATOM 697 C CA . ALA A 1 89 ? -1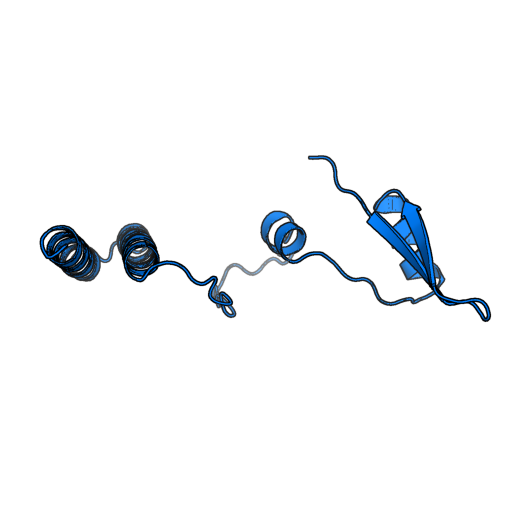9.278 2.387 25.291 1.00 90.50 89 ALA A CA 1
ATOM 698 C C . ALA A 1 89 ? -19.880 1.330 26.239 1.00 90.50 89 ALA A C 1
ATOM 700 O O . ALA A 1 89 ? -19.622 0.137 26.077 1.00 90.50 89 ALA A O 1
ATOM 701 N N . ALA A 1 90 ? -20.735 1.736 27.183 1.00 91.06 90 ALA A N 1
ATOM 702 C CA . ALA A 1 90 ? -21.408 0.811 28.095 1.00 91.06 90 ALA A CA 1
ATOM 703 C C . ALA A 1 90 ? -22.309 -0.188 27.345 1.00 91.06 90 ALA A C 1
ATOM 705 O O . ALA A 1 90 ? -22.196 -1.396 27.548 1.00 91.06 90 ALA A O 1
ATOM 706 N N . ILE A 1 91 ? -23.126 0.301 26.405 1.00 91.69 91 ILE A N 1
ATOM 707 C CA . ILE A 1 91 ? -24.025 -0.541 25.597 1.00 91.69 91 ILE A CA 1
ATOM 708 C C . ILE A 1 91 ? -23.231 -1.551 24.757 1.00 91.69 91 ILE A C 1
ATOM 710 O O . ILE A 1 91 ? -23.589 -2.729 24.678 1.00 91.69 91 ILE A O 1
ATOM 714 N N . LEU A 1 92 ? -22.145 -1.100 24.122 1.00 90.81 92 LEU A N 1
ATOM 715 C CA . LEU A 1 92 ? -21.296 -1.950 23.286 1.00 90.81 92 LEU A CA 1
ATOM 716 C C . LEU A 1 92 ? -20.597 -3.036 24.112 1.00 90.81 92 LEU A C 1
ATOM 718 O O . LEU A 1 92 ? -20.584 -4.198 23.704 1.00 90.81 92 LEU A O 1
ATOM 722 N N . ARG A 1 93 ? -20.093 -2.691 25.303 1.00 88.94 93 ARG A N 1
ATOM 723 C CA . ARG A 1 93 ? -19.500 -3.650 26.246 1.00 88.94 93 ARG A CA 1
ATOM 724 C C . ARG A 1 93 ? -20.497 -4.737 26.652 1.00 88.94 93 ARG A C 1
ATOM 726 O O . ARG A 1 93 ? -20.151 -5.919 26.623 1.00 88.94 93 ARG A O 1
ATOM 733 N N . ASP A 1 94 ? -21.719 -4.360 27.014 1.00 90.81 94 ASP A N 1
ATOM 734 C CA . ASP A 1 94 ? -22.739 -5.319 27.451 1.00 90.81 94 ASP A CA 1
ATOM 735 C C . ASP A 1 94 ? -23.160 -6.253 26.311 1.00 90.81 94 ASP A C 1
ATOM 737 O O . ASP A 1 94 ? -23.323 -7.458 26.512 1.00 90.81 94 ASP A O 1
ATOM 741 N N . LYS A 1 95 ? -23.248 -5.724 25.085 1.00 87.81 95 LYS A N 1
ATOM 742 C CA . LYS A 1 95 ? -23.541 -6.513 23.884 1.00 87.81 95 LYS A CA 1
ATOM 743 C C . LYS A 1 95 ? -22.447 -7.544 23.580 1.00 87.81 95 LYS A C 1
ATOM 745 O O . LYS A 1 95 ?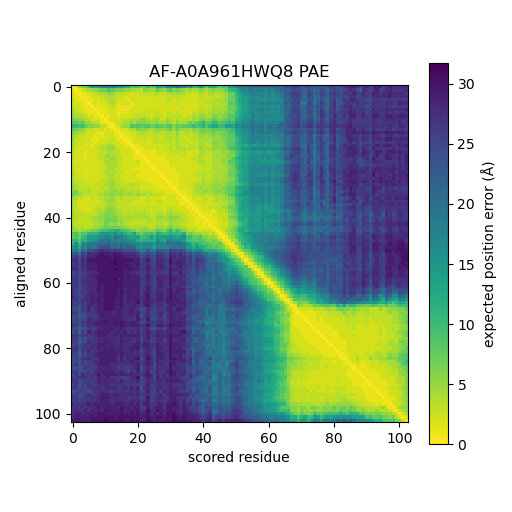 -22.773 -8.686 23.262 1.00 87.81 95 LYS A O 1
ATOM 750 N N . ILE A 1 96 ? -21.172 -7.173 23.728 1.00 90.19 96 ILE A N 1
ATOM 751 C CA . ILE A 1 96 ? -20.030 -8.092 23.557 1.00 90.19 96 ILE A CA 1
ATOM 752 C C . ILE A 1 96 ? -20.073 -9.211 24.602 1.00 90.19 96 ILE A C 1
ATOM 754 O O . ILE A 1 96 ? -19.892 -10.382 24.263 1.00 90.19 96 ILE A O 1
ATOM 758 N N . ASN A 1 97 ? -20.338 -8.867 25.864 1.00 87.44 97 ASN A N 1
ATOM 759 C CA . ASN A 1 97 ? -20.429 -9.851 26.941 1.00 87.44 97 ASN A CA 1
ATOM 760 C C . ASN A 1 97 ? -21.574 -10.840 26.706 1.00 87.44 97 ASN A C 1
ATOM 762 O O . ASN A 1 97 ? -21.378 -12.039 26.883 1.00 87.44 97 ASN A O 1
ATOM 766 N N . LYS A 1 98 ? -22.733 -10.355 26.243 1.00 87.75 98 LYS A N 1
ATOM 767 C CA . LYS A 1 98 ? -23.881 -11.206 25.916 1.00 87.75 98 LYS A CA 1
ATOM 768 C C . LYS A 1 98 ? -23.554 -12.208 24.804 1.00 87.75 98 LYS A C 1
ATOM 770 O O . LYS A 1 98 ? -23.775 -13.398 24.976 1.00 87.75 98 LYS A O 1
ATOM 775 N N . MET A 1 99 ? -22.940 -11.752 23.711 1.00 78.25 99 MET A N 1
ATOM 776 C CA . MET A 1 99 ? -22.527 -12.640 22.612 1.00 78.25 99 MET A CA 1
ATOM 777 C C . MET A 1 99 ? -21.435 -13.640 23.009 1.00 78.25 99 MET A C 1
ATOM 779 O O . MET A 1 99 ? -21.374 -14.725 22.445 1.00 78.25 99 MET A O 1
ATOM 783 N N . THR A 1 100 ? -20.573 -13.287 23.965 1.00 78.25 100 THR A N 1
ATOM 784 C CA . THR A 1 100 ? -19.518 -14.189 24.457 1.00 78.25 100 THR A CA 1
ATOM 785 C C . THR A 1 100 ? -20.060 -15.232 25.445 1.00 78.25 100 THR A C 1
ATOM 787 O O . THR A 1 100 ? -19.441 -16.273 25.612 1.00 78.25 100 THR A O 1
ATOM 790 N N . GLN A 1 101 ? -21.189 -14.965 26.112 1.00 71.75 101 GLN A N 1
ATOM 791 C CA . GLN A 1 101 ? -21.841 -15.917 27.024 1.00 71.75 101 GLN A CA 1
ATOM 792 C C . GLN A 1 101 ? -22.798 -16.891 26.326 1.00 71.75 101 GLN A C 1
ATOM 794 O O . GLN A 1 101 ? -23.011 -17.983 26.846 1.00 71.75 101 GLN A O 1
ATOM 799 N N . ASP A 1 102 ? -23.373 -16.503 25.185 1.00 59.53 102 ASP A N 1
ATOM 800 C CA . ASP A 1 102 ? -24.354 -17.307 24.440 1.00 59.53 102 ASP A CA 1
ATOM 801 C C . ASP A 1 102 ? -23.710 -18.335 23.470 1.00 59.53 102 ASP A C 1
ATOM 803 O O . ASP A 1 102 ? -24.425 -18.972 22.695 1.00 59.53 102 ASP A O 1
ATOM 807 N N . ASN A 1 103 ? -22.381 -18.518 23.504 1.00 50.09 103 ASN A N 1
ATOM 808 C CA . ASN A 1 103 ? -21.610 -19.422 22.634 1.00 50.09 103 ASN A CA 1
ATOM 809 C C . ASN A 1 103 ? -20.637 -20.292 23.441 1.00 50.09 103 ASN A C 1
ATOM 811 O O . ASN A 1 103 ? -20.411 -21.453 23.033 1.00 50.09 103 ASN A O 1
#

Secondary structure (DSSP, 8-state):
----EEEEEEETTEEEEEEE-HHHHHHHHHHHT------HHHHHHH----SS----------------HHHHHHHHHHHHHHTT-HHHHHHHHHHHHHHHH--